Protein AF-A0A3Q0JD99-F1 (afdb_monomer_lite)

Structure (mmCIF, N/CA/C/O backbone):
data_AF-A0A3Q0JD99-F1
#
_entry.id   AF-A0A3Q0JD99-F1
#
loop_
_atom_site.group_PDB
_atom_site.id
_atom_site.type_symbol
_atom_site.label_atom_id
_atom_site.label_alt_id
_atom_site.label_comp_id
_atom_site.label_asym_id
_atom_site.label_entity_id
_atom_site.label_seq_id
_atom_site.pdbx_PDB_ins_code
_atom_site.Cartn_x
_atom_site.Cartn_y
_atom_site.Cartn_z
_atom_site.occupancy
_atom_site.B_iso_or_equiv
_atom_site.auth_seq_id
_atom_site.auth_comp_id
_atom_site.auth_asym_id
_atom_site.auth_atom_id
_atom_site.pdbx_PDB_model_num
ATOM 1 N N . MET A 1 1 ? 25.776 -2.850 -13.691 1.00 76.12 1 MET A N 1
ATOM 2 C CA . MET A 1 1 ? 24.798 -3.656 -12.928 1.00 76.12 1 MET A CA 1
ATOM 3 C C . MET A 1 1 ? 23.814 -4.418 -13.820 1.00 76.12 1 MET A C 1
ATOM 5 O O . MET A 1 1 ? 23.844 -5.642 -13.791 1.00 76.12 1 MET A O 1
ATOM 9 N N . LEU A 1 2 ? 22.998 -3.756 -14.658 1.00 85.31 2 LEU A N 1
ATOM 10 C CA . LEU A 1 2 ? 22.014 -4.441 -15.530 1.00 85.31 2 LEU A CA 1
ATOM 11 C C . LEU A 1 2 ? 22.636 -5.488 -16.477 1.00 85.31 2 LEU A C 1
ATOM 13 O O . LEU A 1 2 ? 22.047 -6.540 -16.716 1.00 85.31 2 LEU A O 1
ATOM 17 N N . SER A 1 3 ? 23.845 -5.222 -16.978 1.00 83.19 3 SER A N 1
ATOM 18 C CA . SER A 1 3 ? 24.614 -6.150 -17.817 1.00 83.19 3 SER A CA 1
ATOM 19 C C . SER A 1 3 ? 25.178 -7.347 -17.046 1.00 83.19 3 SER A C 1
ATOM 21 O O . SER A 1 3 ? 25.220 -8.450 -17.582 1.00 83.19 3 SER A O 1
ATOM 23 N N . GLN A 1 4 ? 25.574 -7.153 -15.784 1.00 90.31 4 GLN A N 1
ATOM 24 C CA . GLN A 1 4 ? 26.143 -8.208 -14.934 1.00 90.31 4 GLN A CA 1
ATOM 25 C C . GLN A 1 4 ? 25.090 -9.258 -14.569 1.00 90.31 4 GLN A C 1
ATOM 27 O O . GLN A 1 4 ? 25.395 -10.443 -14.515 1.00 90.31 4 GLN A O 1
ATOM 32 N N . LEU A 1 5 ? 23.846 -8.816 -14.369 1.00 88.94 5 LEU A N 1
ATOM 33 C CA . LEU A 1 5 ? 22.705 -9.671 -14.044 1.00 88.94 5 LEU A CA 1
ATOM 34 C C . LEU A 1 5 ? 21.966 -10.196 -15.285 1.00 88.94 5 LEU A C 1
ATOM 36 O O . LEU A 1 5 ? 20.996 -10.930 -15.135 1.00 88.94 5 LEU A O 1
ATOM 40 N N . ARG A 1 6 ? 22.406 -9.816 -16.498 1.00 90.56 6 ARG A N 1
ATOM 41 C CA . ARG A 1 6 ? 21.767 -10.172 -17.779 1.00 90.56 6 ARG A CA 1
ATOM 42 C C . ARG A 1 6 ? 20.247 -9.952 -17.758 1.00 90.56 6 ARG A C 1
ATOM 44 O O . ARG A 1 6 ? 19.476 -10.824 -18.131 1.00 90.56 6 ARG A O 1
ATOM 51 N N . VAL A 1 7 ? 19.814 -8.779 -17.294 1.00 89.75 7 VAL A N 1
ATOM 52 C CA . VAL A 1 7 ? 18.383 -8.460 -17.166 1.00 89.75 7 VAL A CA 1
ATOM 53 C C . VAL A 1 7 ? 17.790 -8.124 -18.533 1.00 89.75 7 VAL A C 1
ATOM 55 O O . VAL A 1 7 ? 18.249 -7.187 -19.195 1.00 89.75 7 VAL A O 1
ATOM 58 N N . ASP A 1 8 ? 16.746 -8.843 -18.938 1.00 91.38 8 ASP A N 1
ATOM 59 C CA . ASP A 1 8 ? 16.025 -8.595 -20.193 1.00 91.38 8 ASP A CA 1
ATOM 60 C C . ASP A 1 8 ? 14.916 -7.553 -20.046 1.00 91.38 8 ASP A C 1
ATOM 62 O O . ASP A 1 8 ? 14.708 -6.736 -20.942 1.00 91.38 8 ASP A O 1
ATOM 66 N N . ILE A 1 9 ? 14.242 -7.537 -18.895 1.00 92.56 9 ILE A N 1
ATOM 67 C CA . ILE A 1 9 ? 13.111 -6.652 -18.625 1.00 92.56 9 ILE A CA 1
ATOM 68 C C . ILE A 1 9 ? 13.115 -6.159 -17.178 1.00 92.56 9 ILE A C 1
ATOM 70 O O . ILE A 1 9 ? 13.439 -6.896 -16.249 1.00 92.56 9 ILE A O 1
ATOM 74 N N . VAL A 1 10 ? 12.723 -4.903 -16.991 1.00 93.00 10 VAL A N 1
ATOM 75 C CA . VAL A 1 10 ? 12.502 -4.277 -15.687 1.00 93.00 10 VAL A CA 1
ATOM 76 C C . VAL A 1 10 ? 11.048 -3.840 -15.620 1.00 93.00 10 VAL A C 1
ATOM 78 O O . VAL A 1 10 ? 10.622 -2.984 -16.393 1.00 93.00 10 VAL A O 1
ATOM 81 N N . CYS A 1 11 ? 10.291 -4.423 -14.694 1.00 93.00 11 CYS A N 1
ATOM 82 C CA . CYS A 1 11 ? 8.873 -4.136 -14.514 1.00 93.00 11 CYS A CA 1
ATOM 83 C C . CYS A 1 11 ? 8.628 -3.356 -13.226 1.00 93.00 11 CYS A C 1
ATOM 85 O O . CYS A 1 11 ? 9.268 -3.614 -12.205 1.00 93.00 11 CYS A O 1
ATOM 87 N N . ARG A 1 12 ? 7.660 -2.439 -13.256 1.00 91.56 12 ARG A N 1
ATOM 88 C CA . ARG A 1 12 ? 7.234 -1.697 -12.068 1.00 91.56 12 ARG A CA 1
ATOM 89 C C . ARG A 1 12 ? 5.732 -1.430 -12.059 1.00 91.56 12 ARG A C 1
ATOM 91 O O . ARG A 1 12 ? 5.141 -1.231 -13.114 1.00 91.56 12 ARG A O 1
ATOM 98 N N . GLY A 1 13 ? 5.158 -1.374 -10.856 1.00 90.94 13 GLY A N 1
ATOM 99 C CA . GLY A 1 13 ? 3.798 -0.896 -10.602 1.00 90.94 13 GLY A CA 1
ATOM 100 C C . GLY A 1 13 ? 3.583 0.600 -10.886 1.00 90.94 13 GLY A C 1
ATOM 101 O O . GLY A 1 13 ? 4.537 1.368 -11.031 1.00 90.94 13 GLY A O 1
ATOM 102 N N . LEU A 1 14 ? 2.318 1.030 -10.875 1.00 87.75 14 LEU A N 1
ATOM 103 C CA . LEU A 1 14 ? 1.893 2.429 -11.068 1.00 87.75 14 LEU A CA 1
ATOM 104 C C . LEU A 1 14 ? 2.175 3.371 -9.882 1.00 87.75 14 LEU A C 1
ATOM 106 O O . LEU A 1 14 ? 1.947 4.572 -9.991 1.00 87.75 14 LEU A O 1
ATOM 110 N N . ALA A 1 15 ? 2.661 2.854 -8.750 1.00 84.19 15 ALA A N 1
ATOM 111 C CA . ALA A 1 15 ? 2.921 3.657 -7.553 1.00 84.19 15 ALA A CA 1
ATOM 112 C C . ALA A 1 15 ? 3.902 4.818 -7.825 1.00 84.19 15 ALA A C 1
ATOM 114 O O . ALA A 1 15 ? 4.771 4.709 -8.690 1.00 84.19 15 ALA A O 1
ATOM 115 N N . ALA A 1 16 ? 3.829 5.919 -7.074 1.00 83.06 16 ALA A N 1
ATOM 116 C CA . ALA A 1 16 ? 4.744 7.054 -7.248 1.00 83.06 16 ALA A CA 1
ATOM 117 C C . ALA A 1 16 ? 6.219 6.632 -7.072 1.00 83.06 16 ALA A C 1
ATOM 119 O O . ALA A 1 16 ? 6.534 5.809 -6.211 1.00 83.06 16 ALA A O 1
ATOM 120 N N . VAL A 1 17 ? 7.120 7.121 -7.936 1.00 85.88 17 VAL A N 1
ATOM 121 C CA . VAL A 1 17 ? 8.578 6.926 -7.792 1.00 85.88 17 VAL A CA 1
ATOM 122 C C . VAL A 1 17 ? 9.115 8.103 -6.998 1.00 85.88 17 VAL A C 1
ATOM 124 O O . VAL A 1 17 ? 8.925 9.244 -7.416 1.00 85.88 17 VAL A O 1
ATOM 127 N N . LEU A 1 18 ? 9.805 7.833 -5.894 1.00 86.06 18 LEU A N 1
ATOM 128 C CA . LEU A 1 18 ? 10.619 8.858 -5.257 1.00 86.06 18 LEU A CA 1
ATOM 129 C C . LEU A 1 18 ? 11.940 8.985 -6.024 1.00 86.06 18 LEU A C 1
ATOM 131 O O . LEU A 1 18 ? 12.521 7.956 -6.389 1.00 86.06 18 LEU A O 1
ATOM 135 N N . PRO A 1 19 ? 12.393 10.214 -6.313 1.00 87.62 19 PRO A N 1
ATOM 136 C CA . PRO A 1 19 ? 13.692 10.414 -6.927 1.00 87.62 19 PRO A CA 1
ATOM 137 C C . PRO A 1 19 ? 14.798 9.920 -5.990 1.00 87.62 19 PRO A C 1
ATOM 139 O O . PRO A 1 19 ? 14.627 9.867 -4.773 1.00 87.62 19 PRO A O 1
ATOM 142 N N . ASP A 1 20 ? 15.930 9.564 -6.584 1.00 86.62 20 ASP A N 1
ATOM 143 C CA . ASP A 1 20 ? 17.140 9.203 -5.851 1.00 86.62 20 ASP A CA 1
ATOM 144 C C . ASP A 1 20 ? 17.688 10.398 -5.044 1.00 86.62 20 ASP A C 1
ATOM 146 O O . ASP A 1 20 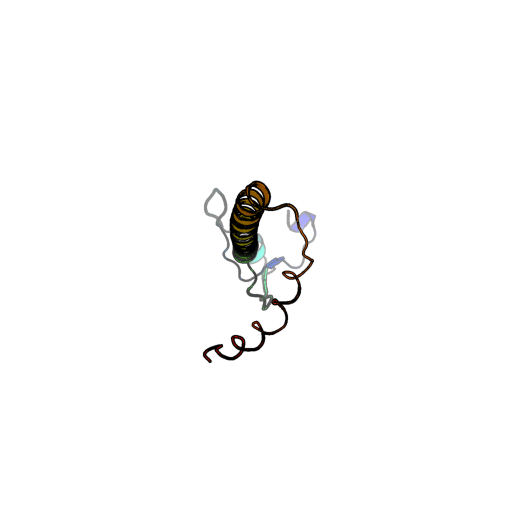? 17.272 11.540 -5.251 1.00 86.62 20 ASP A O 1
ATOM 150 N N . GLU A 1 21 ? 18.678 10.173 -4.180 1.00 86.38 21 GLU A N 1
ATOM 151 C CA . GLU A 1 21 ? 19.320 11.213 -3.356 1.00 86.38 21 GLU A CA 1
ATOM 152 C C . GLU A 1 21 ? 19.896 12.368 -4.200 1.00 86.38 21 GLU A C 1
ATOM 154 O O . GLU A 1 21 ? 19.958 13.513 -3.761 1.00 86.38 21 GLU A O 1
ATOM 159 N N . THR A 1 22 ? 20.273 12.090 -5.455 1.00 86.44 22 THR A N 1
ATOM 160 C CA . THR A 1 22 ? 20.744 13.092 -6.435 1.00 86.44 22 THR A CA 1
ATOM 161 C C . THR A 1 22 ? 19.607 13.684 -7.294 1.00 86.44 22 THR A C 1
ATOM 163 O O . THR A 1 22 ? 19.861 14.345 -8.299 1.00 86.44 22 THR A O 1
ATOM 166 N N . GLY A 1 23 ? 18.340 13.400 -6.990 1.00 86.00 23 GLY A N 1
ATOM 167 C CA . GLY A 1 23 ? 17.183 13.863 -7.767 1.00 86.00 23 GLY A CA 1
ATOM 168 C C . GLY A 1 23 ? 16.962 13.129 -9.097 1.00 86.00 23 GLY A C 1
ATOM 169 O O . GLY A 1 23 ? 16.100 13.514 -9.885 1.00 86.00 23 GLY A O 1
ATOM 170 N N . ARG A 1 24 ? 17.749 12.086 -9.387 1.00 86.81 24 ARG A N 1
ATOM 171 C CA . ARG A 1 24 ? 17.662 11.328 -10.644 1.00 86.81 24 ARG A CA 1
ATOM 172 C C . ARG A 1 24 ? 16.615 10.227 -10.550 1.00 86.81 24 ARG A C 1
ATOM 174 O O . ARG A 1 24 ? 16.366 9.674 -9.486 1.00 86.81 24 ARG A O 1
ATOM 181 N N . ASP A 1 25 ? 16.030 9.883 -11.694 1.00 89.00 25 ASP A N 1
ATOM 182 C CA . ASP A 1 25 ? 15.142 8.727 -11.797 1.00 89.00 25 ASP A CA 1
ATOM 183 C C . ASP A 1 25 ? 15.949 7.418 -11.645 1.00 89.00 25 ASP A C 1
ATOM 185 O O . ASP A 1 25 ? 16.830 7.158 -12.484 1.00 89.00 25 ASP A O 1
ATOM 189 N N . PRO A 1 26 ? 15.631 6.569 -10.646 1.00 90.12 26 PRO A N 1
ATOM 190 C CA . PRO A 1 26 ? 16.299 5.284 -10.431 1.00 90.12 26 PRO A CA 1
ATOM 191 C C . PRO A 1 26 ? 16.233 4.342 -11.644 1.00 90.12 26 PRO A C 1
ATOM 193 O O . PRO A 1 26 ? 17.100 3.490 -11.819 1.00 90.12 26 PRO A O 1
ATOM 196 N N . TYR A 1 27 ? 15.226 4.493 -12.515 1.00 91.06 27 TYR A N 1
ATOM 197 C CA . TYR A 1 27 ? 15.029 3.634 -13.691 1.00 91.06 27 TYR A CA 1
ATOM 198 C C . TYR A 1 27 ? 15.593 4.220 -14.989 1.00 91.06 27 TYR A C 1
ATOM 200 O O . TYR A 1 27 ? 15.372 3.659 -16.066 1.00 91.06 27 TYR A O 1
ATOM 208 N N . SER A 1 28 ? 16.326 5.332 -14.915 1.00 91.00 28 SER A N 1
ATOM 209 C CA . SER A 1 28 ? 16.855 6.029 -16.091 1.00 91.00 28 SER A CA 1
ATOM 210 C C . SER A 1 28 ? 17.718 5.130 -16.988 1.00 91.00 28 SER A C 1
ATOM 212 O O . SER A 1 28 ? 17.570 5.169 -18.209 1.00 91.00 28 SER A O 1
ATOM 214 N N . GLU A 1 29 ? 18.560 4.265 -16.418 1.00 90.56 29 GLU A N 1
ATOM 215 C CA . GLU A 1 29 ? 19.368 3.306 -17.186 1.00 90.56 29 GLU A CA 1
ATOM 216 C C . GLU A 1 29 ? 18.509 2.260 -17.913 1.00 90.56 29 GLU A C 1
ATOM 218 O O . GLU A 1 29 ? 18.714 1.997 -19.098 1.00 90.56 29 GLU A O 1
ATOM 223 N N . ALA A 1 30 ? 17.498 1.702 -17.240 1.00 91.31 30 ALA A N 1
ATOM 224 C CA . ALA A 1 30 ? 16.600 0.705 -17.825 1.00 91.31 30 ALA A CA 1
ATOM 225 C C . ALA A 1 30 ? 15.714 1.299 -18.935 1.00 91.31 30 ALA A C 1
ATOM 227 O O . ALA A 1 30 ? 15.453 0.638 -19.943 1.00 91.31 30 ALA A O 1
ATOM 228 N N . LYS A 1 31 ? 15.289 2.559 -18.771 1.00 91.38 31 LYS A N 1
ATOM 229 C CA . LYS A 1 31 ? 14.538 3.319 -19.779 1.00 91.38 31 LYS A CA 1
ATOM 230 C C . LYS A 1 31 ? 15.388 3.614 -21.013 1.00 91.38 31 LYS A C 1
ATOM 232 O O . LYS A 1 31 ? 14.922 3.377 -22.122 1.00 91.38 31 LYS A O 1
ATOM 237 N N . LYS A 1 32 ? 16.644 4.049 -20.832 1.00 92.25 32 LYS A N 1
ATOM 238 C CA . LYS A 1 32 ? 17.597 4.281 -21.938 1.00 92.25 32 LYS A CA 1
ATOM 239 C C . LYS A 1 32 ? 17.827 3.028 -22.783 1.00 92.25 32 LYS A C 1
ATOM 241 O O . LYS A 1 32 ? 17.995 3.132 -23.990 1.00 92.25 32 LYS A O 1
ATOM 246 N N . LEU A 1 33 ? 17.813 1.854 -22.154 1.00 90.94 33 LEU A N 1
ATOM 247 C CA . LEU A 1 33 ? 17.989 0.565 -22.826 1.00 90.94 33 LEU A CA 1
ATOM 248 C C . LEU A 1 33 ? 16.692 -0.006 -23.429 1.00 90.94 33 LEU A C 1
ATOM 250 O O . LEU A 1 33 ? 16.727 -1.098 -23.987 1.00 90.94 33 LEU A O 1
ATOM 254 N N . GLY A 1 34 ? 15.548 0.676 -23.294 1.00 91.44 34 GLY A N 1
ATOM 255 C CA . GLY A 1 34 ? 14.253 0.188 -23.787 1.00 91.44 34 GLY A CA 1
ATOM 256 C C . GLY A 1 34 ? 13.716 -1.047 -23.050 1.00 91.44 34 GLY A C 1
ATOM 257 O O . GLY A 1 34 ? 12.802 -1.706 -23.535 1.00 91.44 34 GLY A O 1
ATOM 258 N N . LYS A 1 35 ? 14.270 -1.374 -21.875 1.00 92.31 35 LYS A N 1
ATOM 259 C CA . LYS A 1 35 ? 13.932 -2.581 -21.097 1.00 92.31 35 LYS A CA 1
ATOM 260 C C . LYS A 1 35 ? 12.885 -2.337 -20.009 1.00 92.31 35 LYS A C 1
ATOM 262 O O . LYS A 1 35 ? 12.517 -3.263 -19.290 1.00 92.31 35 LYS A O 1
ATOM 267 N N . PHE A 1 36 ? 12.422 -1.100 -19.851 1.00 94.12 36 PHE A N 1
ATOM 268 C CA . PHE A 1 36 ? 11.493 -0.707 -18.795 1.00 94.12 36 PHE A CA 1
ATOM 269 C C . PHE A 1 36 ? 10.029 -0.887 -19.220 1.00 94.12 36 PHE A C 1
ATOM 271 O O . PHE A 1 36 ? 9.619 -0.363 -20.254 1.00 94.12 36 PHE A O 1
ATOM 278 N N . LYS A 1 37 ? 9.226 -1.570 -18.397 1.00 94.00 37 LYS A N 1
ATOM 279 C CA . LYS A 1 37 ? 7.771 -1.690 -18.563 1.00 94.00 37 LYS A CA 1
ATOM 280 C C . LYS A 1 37 ? 7.019 -1.285 -17.299 1.00 94.00 37 LYS A C 1
ATOM 282 O O . LYS A 1 37 ? 7.382 -1.663 -16.185 1.00 94.00 37 LYS A O 1
ATOM 287 N N . LEU A 1 38 ? 5.928 -0.554 -17.499 1.00 92.69 38 LEU A N 1
ATOM 288 C CA . LEU A 1 38 ? 4.984 -0.192 -16.450 1.00 92.69 38 LEU A CA 1
ATOM 289 C C . LEU A 1 38 ? 3.808 -1.176 -16.479 1.00 92.69 38 LEU A C 1
ATOM 291 O O . LEU A 1 38 ? 3.247 -1.425 -17.544 1.00 92.69 38 LEU A O 1
ATOM 295 N N . ILE A 1 39 ? 3.473 -1.757 -15.330 1.00 92.81 39 ILE A N 1
ATOM 296 C CA . ILE A 1 39 ? 2.424 -2.769 -15.180 1.00 92.81 39 ILE A CA 1
ATOM 297 C C . ILE A 1 39 ? 1.424 -2.286 -14.133 1.00 92.81 39 ILE A C 1
ATOM 299 O O . ILE A 1 39 ? 1.814 -1.876 -13.041 1.00 92.81 39 ILE A O 1
ATOM 303 N N . ASP A 1 40 ? 0.137 -2.360 -14.457 1.00 90.75 40 ASP A N 1
ATOM 304 C CA . ASP A 1 40 ? -0.932 -2.168 -13.482 1.00 90.75 40 ASP A CA 1
ATOM 305 C C . ASP A 1 40 ? -1.259 -3.500 -12.796 1.00 90.75 40 ASP A C 1
ATOM 307 O O . ASP A 1 40 ? -1.470 -4.516 -13.459 1.00 90.75 40 ASP A O 1
ATOM 311 N N . SER A 1 41 ? -1.278 -3.504 -11.464 1.00 88.50 41 SER A N 1
ATOM 312 C CA . SER A 1 41 ? -1.673 -4.672 -10.675 1.00 88.50 41 SER A CA 1
ATOM 313 C C . SER A 1 41 ? -3.190 -4.784 -10.507 1.00 88.50 41 SER A C 1
ATOM 315 O O . SER A 1 41 ? -3.661 -5.807 -10.014 1.00 88.50 41 SER A O 1
ATOM 317 N N . GLY A 1 42 ? -3.954 -3.735 -10.845 1.00 90.25 42 GLY A N 1
ATOM 318 C CA . GLY A 1 42 ? -5.399 -3.665 -10.624 1.00 90.25 42 GLY A CA 1
ATOM 319 C C . GLY A 1 42 ? -5.802 -3.637 -9.144 1.00 90.25 42 GLY A C 1
ATOM 320 O O . GLY A 1 42 ? -6.987 -3.715 -8.825 1.00 90.25 42 GLY A O 1
ATOM 321 N N . ASN A 1 43 ? -4.839 -3.539 -8.220 1.00 87.69 43 ASN A N 1
ATOM 322 C CA . ASN A 1 43 ? -5.083 -3.551 -6.782 1.00 87.69 43 ASN A CA 1
ATOM 323 C C . ASN A 1 43 ? -4.847 -2.164 -6.183 1.00 87.69 43 ASN A C 1
ATOM 325 O O . ASN A 1 43 ? -3.763 -1.595 -6.286 1.00 87.69 43 ASN A O 1
ATOM 329 N N . THR A 1 44 ? -5.849 -1.651 -5.474 1.00 88.12 44 THR A N 1
ATOM 330 C CA . THR A 1 44 ? -5.784 -0.353 -4.793 1.00 88.12 44 THR A CA 1
ATOM 331 C C . THR A 1 44 ? -5.204 -0.433 -3.372 1.00 88.12 44 THR A C 1
ATOM 333 O O . THR A 1 44 ? -5.229 0.566 -2.648 1.00 88.12 44 THR A O 1
ATOM 336 N N . THR A 1 45 ? -4.765 -1.609 -2.915 1.00 89.69 45 THR A N 1
ATOM 337 C CA . THR A 1 45 ? -4.220 -1.811 -1.564 1.00 89.69 45 THR A CA 1
ATOM 338 C C . THR A 1 45 ? -2.806 -1.245 -1.468 1.00 89.69 45 THR A C 1
ATOM 340 O O . THR A 1 45 ? -1.863 -1.822 -2.003 1.00 89.69 45 THR A O 1
ATOM 343 N N . THR A 1 46 ? -2.662 -0.142 -0.735 1.00 91.12 46 THR A N 1
ATOM 344 C CA . THR A 1 46 ? -1.372 0.485 -0.404 1.00 91.12 46 THR A CA 1
ATOM 345 C C . THR A 1 46 ? -0.971 0.130 1.028 1.00 91.12 46 THR A C 1
ATOM 347 O O . THR A 1 46 ? -1.834 -0.166 1.858 1.00 91.12 46 THR A O 1
ATOM 350 N N . THR A 1 47 ? 0.322 0.202 1.345 1.00 91.81 47 THR A N 1
ATOM 351 C CA . THR A 1 47 ? 0.844 0.042 2.713 1.00 91.81 47 THR A CA 1
ATOM 352 C C . THR A 1 47 ? 0.120 0.942 3.715 1.00 91.81 47 THR A C 1
ATOM 354 O O . THR A 1 47 ? -0.303 0.461 4.760 1.00 91.81 47 THR A O 1
ATOM 357 N N . GLU A 1 48 ? -0.120 2.206 3.359 1.00 92.31 48 GLU A N 1
ATOM 358 C CA . GLU A 1 48 ? -0.877 3.173 4.171 1.00 92.31 48 GLU A CA 1
ATOM 359 C C . GLU A 1 48 ? -2.263 2.633 4.554 1.00 92.31 48 GLU A C 1
ATOM 361 O O . GLU A 1 48 ? -2.593 2.537 5.730 1.00 92.31 48 GLU A O 1
ATOM 366 N N . LYS A 1 49 ? -3.019 2.107 3.582 1.00 93.56 49 LYS A N 1
ATOM 367 C CA . LYS A 1 49 ? -4.340 1.503 3.832 1.00 93.56 49 LYS A CA 1
ATOM 368 C C . LYS A 1 49 ? -4.284 0.260 4.718 1.00 93.56 49 LYS A C 1
ATOM 370 O O . LYS A 1 49 ? -5.287 -0.124 5.317 1.00 93.56 49 LYS A O 1
ATOM 375 N N . ILE A 1 50 ? -3.164 -0.459 4.746 1.00 95.94 50 ILE A N 1
ATOM 376 C CA . ILE A 1 50 ? -2.983 -1.583 5.674 1.00 95.94 50 ILE A CA 1
ATOM 377 C C . ILE A 1 50 ? -2.779 -1.039 7.088 1.00 95.94 50 ILE A C 1
ATOM 379 O O . ILE A 1 50 ? -3.436 -1.520 8.010 1.00 95.94 50 ILE A O 1
ATOM 383 N N . VAL A 1 51 ? -1.926 -0.025 7.243 1.00 97.69 51 VAL A N 1
ATOM 384 C CA . VAL A 1 51 ? -1.673 0.638 8.529 1.00 97.69 51 VAL A CA 1
ATOM 385 C C . VAL A 1 51 ? -2.967 1.218 9.099 1.00 97.69 51 VAL A C 1
ATOM 387 O O . VAL A 1 51 ? -3.320 0.891 10.231 1.00 97.69 51 VAL A O 1
ATOM 390 N N . ASP A 1 52 ? -3.731 1.962 8.299 1.00 96.62 52 ASP A N 1
ATOM 391 C CA . ASP A 1 52 ? -5.006 2.555 8.719 1.00 96.62 52 ASP A CA 1
ATOM 392 C C . ASP A 1 52 ? -5.983 1.498 9.239 1.00 96.62 52 ASP A C 1
ATOM 394 O O . ASP A 1 52 ? -6.605 1.668 10.288 1.00 96.62 52 ASP A O 1
ATOM 398 N N . ARG A 1 53 ? -6.083 0.357 8.543 1.00 96.94 53 ARG A N 1
ATOM 399 C CA . ARG A 1 53 ? -6.938 -0.762 8.967 1.00 96.94 53 ARG A CA 1
ATOM 400 C C . ARG A 1 53 ? -6.511 -1.343 10.310 1.00 96.94 53 ARG A C 1
ATOM 402 O O . ARG A 1 53 ? -7.371 -1.665 11.128 1.00 96.94 53 ARG A O 1
ATOM 409 N N . ILE A 1 54 ? -5.208 -1.497 10.543 1.00 97.62 54 ILE A N 1
ATOM 410 C CA . ILE A 1 54 ? -4.680 -2.034 11.805 1.00 97.62 54 ILE A CA 1
ATOM 411 C C . ILE A 1 54 ? -5.006 -1.081 12.956 1.00 97.62 54 ILE A C 1
ATOM 413 O O . ILE A 1 54 ? -5.533 -1.517 13.982 1.00 97.62 54 ILE A O 1
ATOM 417 N N . VAL A 1 55 ? -4.739 0.214 12.772 1.00 97.50 55 VAL A N 1
ATOM 418 C CA . VAL A 1 55 ? -5.010 1.242 13.784 1.00 97.50 55 VAL A CA 1
ATOM 419 C C . VAL A 1 55 ? -6.506 1.318 14.080 1.00 97.50 55 VAL A C 1
ATOM 421 O O . VAL A 1 55 ? -6.907 1.280 15.242 1.00 97.50 55 VAL A O 1
ATOM 424 N N . PHE A 1 56 ? -7.345 1.337 13.044 1.00 97.75 56 PHE A N 1
ATOM 425 C CA . PHE A 1 56 ? -8.795 1.378 13.200 1.00 97.75 56 PHE A CA 1
ATOM 426 C C . PHE A 1 56 ? -9.325 0.190 14.014 1.00 97.75 56 PHE A C 1
ATOM 428 O O . PHE A 1 56 ? -10.041 0.383 14.996 1.00 97.75 56 PHE A O 1
ATOM 435 N N . HIS 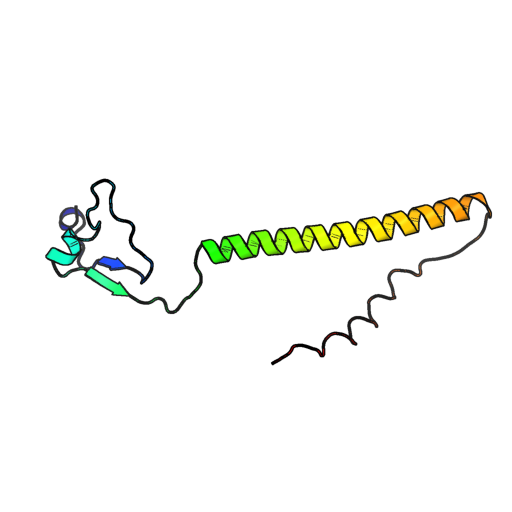A 1 57 ? -8.942 -1.040 13.659 1.00 97.00 57 HIS A N 1
ATOM 436 C CA . HIS A 1 57 ? -9.398 -2.226 14.389 1.00 97.00 57 HIS A CA 1
ATOM 437 C C . HIS A 1 57 ? -8.898 -2.256 15.834 1.00 97.00 57 HIS A C 1
ATOM 439 O O . HIS A 1 57 ? -9.609 -2.739 16.717 1.00 97.00 57 HIS A O 1
ATOM 445 N N . ARG A 1 58 ? -7.695 -1.730 16.095 1.00 97.38 58 ARG A N 1
ATOM 446 C CA . ARG A 1 58 ? -7.169 -1.613 17.455 1.00 97.38 58 ARG A CA 1
ATOM 447 C C . ARG A 1 58 ? -8.039 -0.688 18.303 1.00 97.38 58 ARG A C 1
ATOM 449 O O . ARG A 1 58 ? -8.478 -1.100 19.374 1.00 97.38 58 ARG A O 1
ATOM 456 N N . LEU A 1 59 ? -8.337 0.506 17.797 1.00 97.44 59 LEU A N 1
ATOM 457 C CA . LEU A 1 59 ? -9.192 1.479 18.481 1.00 97.44 59 LEU A CA 1
ATOM 458 C C . LEU A 1 59 ? -10.607 0.936 18.697 1.00 97.44 59 LEU A C 1
ATOM 460 O O . LEU A 1 59 ? -11.199 1.108 19.761 1.00 97.44 59 LEU A O 1
ATOM 464 N N . GLU A 1 60 ? -11.155 0.233 17.706 1.00 97.06 60 GLU A N 1
ATOM 465 C CA . GLU A 1 60 ? -12.472 -0.385 17.829 1.00 97.06 60 GLU A CA 1
ATOM 466 C C . GLU A 1 60 ? -12.494 -1.474 18.913 1.00 97.06 60 GLU A C 1
ATOM 468 O O . GLU A 1 60 ? -13.452 -1.573 19.682 1.00 97.06 60 GLU A O 1
ATOM 473 N N . PHE A 1 61 ? -11.440 -2.288 18.996 1.00 96.50 61 PHE A N 1
ATOM 474 C CA . PHE A 1 61 ? -11.295 -3.305 20.033 1.00 96.50 61 PHE A CA 1
ATOM 475 C C . PHE A 1 61 ? -11.191 -2.686 21.430 1.00 96.50 61 PHE A C 1
ATOM 477 O O . PHE A 1 61 ? -11.915 -3.105 22.333 1.00 96.50 61 PHE A O 1
ATOM 484 N N . GLU A 1 62 ? -10.353 -1.663 21.595 1.00 95.62 62 GLU A N 1
ATOM 485 C CA . GLU A 1 62 ? -10.193 -0.950 22.866 1.00 95.62 62 GLU A CA 1
ATOM 486 C C . GLU A 1 62 ? -11.505 -0.307 23.316 1.00 95.62 62 GLU A C 1
ATOM 488 O O . GLU A 1 62 ? -11.929 -0.511 24.452 1.00 95.62 62 GLU A O 1
ATOM 493 N N . ARG A 1 63 ? -12.219 0.363 22.404 1.00 96.12 63 ARG A N 1
ATOM 494 C CA . ARG A 1 63 ? -13.544 0.929 22.682 1.00 96.12 63 ARG A CA 1
ATOM 495 C C . ARG A 1 63 ? -14.527 -0.136 23.166 1.00 96.12 63 ARG A C 1
ATOM 497 O O . ARG A 1 63 ? -15.215 0.067 24.164 1.00 96.12 63 ARG A O 1
ATOM 504 N N . ARG A 1 64 ? -14.597 -1.284 22.481 1.00 94.31 64 ARG A N 1
ATOM 505 C CA . ARG A 1 64 ? -15.512 -2.374 22.861 1.00 94.31 64 ARG A CA 1
ATOM 506 C C . ARG A 1 64 ? -15.177 -2.966 24.228 1.00 94.31 64 ARG A C 1
ATOM 508 O O . ARG A 1 64 ? -16.102 -3.307 24.965 1.00 94.31 64 ARG A O 1
ATOM 515 N N . ASN A 1 65 ? -13.896 -3.089 24.566 1.00 94.50 65 ASN A N 1
ATOM 516 C CA . ASN A 1 65 ? -13.481 -3.585 25.877 1.00 94.50 65 ASN A CA 1
ATOM 517 C C . ASN A 1 65 ? -13.782 -2.574 26.976 1.00 94.50 65 ASN A C 1
ATOM 519 O O . ASN A 1 65 ? -14.413 -2.943 27.957 1.00 94.50 65 ASN A O 1
ATOM 523 N N . PHE A 1 66 ? -13.463 -1.299 26.761 1.00 94.06 66 PHE A N 1
ATOM 524 C CA . PHE A 1 66 ? -13.774 -0.231 27.706 1.00 94.06 66 PHE A CA 1
ATOM 525 C C . PHE A 1 66 ? -15.278 -0.151 28.011 1.00 94.06 66 PHE A C 1
ATOM 527 O O . PHE A 1 66 ? -15.702 -0.071 29.164 1.00 94.06 66 PHE A O 1
ATOM 534 N N . GLU A 1 67 ? -16.125 -0.243 26.980 1.00 93.31 67 GLU A N 1
ATOM 535 C CA . GLU A 1 67 ? -17.578 -0.291 27.162 1.00 93.31 67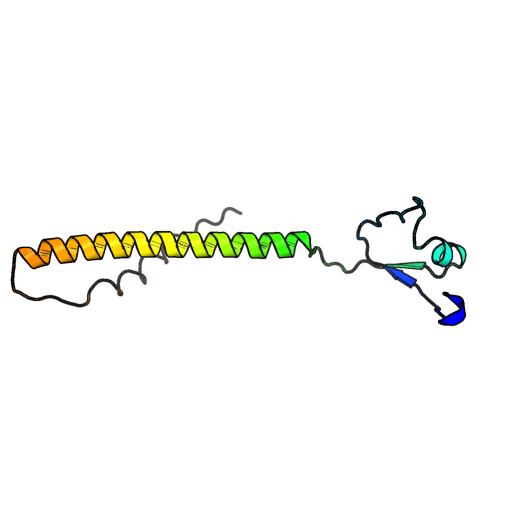 GLU A CA 1
ATOM 536 C C . GLU A 1 67 ? -18.042 -1.539 27.928 1.00 93.31 67 GLU A C 1
ATOM 538 O O . GLU A 1 67 ? -19.053 -1.483 28.631 1.00 93.31 67 GLU A O 1
ATOM 543 N N . LYS A 1 68 ? -17.355 -2.675 27.769 1.00 90.38 68 LYS A N 1
ATOM 544 C CA . LYS A 1 68 ? -17.669 -3.920 28.474 1.00 90.38 68 LYS A CA 1
ATOM 545 C C . LYS A 1 68 ? -17.251 -3.835 29.944 1.00 90.38 68 LYS A C 1
ATOM 547 O O . LYS A 1 68 ? -18.080 -4.109 30.806 1.00 90.38 68 LYS A O 1
ATOM 552 N N . GLU A 1 69 ? -16.035 -3.378 30.220 1.00 92.25 69 GLU A N 1
ATOM 553 C CA . GLU A 1 69 ? -15.483 -3.211 31.569 1.00 92.25 69 GLU A CA 1
ATOM 554 C C . GLU A 1 69 ? -16.314 -2.230 32.402 1.00 92.25 69 GLU A C 1
ATOM 556 O O . GLU A 1 69 ? -16.710 -2.554 33.518 1.00 92.25 69 GLU A O 1
ATOM 561 N N . ASN A 1 70 ? -16.704 -1.083 31.837 1.00 90.88 70 ASN A N 1
ATOM 562 C CA . ASN A 1 70 ? -17.560 -0.118 32.538 1.00 90.88 70 ASN A CA 1
ATOM 563 C C . ASN A 1 70 ? -18.941 -0.683 32.893 1.00 90.88 70 ASN A C 1
ATOM 565 O O . ASN A 1 70 ? -19.515 -0.335 33.925 1.00 90.88 70 ASN A O 1
ATOM 569 N N . LYS A 1 71 ? -19.512 -1.528 32.027 1.00 86.88 71 LYS A N 1
ATOM 570 C CA . LYS A 1 71 ? -20.800 -2.183 32.299 1.00 86.88 71 LYS A CA 1
ATOM 571 C C . LYS A 1 71 ? -20.655 -3.239 33.391 1.00 86.88 71 LYS A C 1
ATOM 573 O O . LYS A 1 71 ? -21.529 -3.339 34.246 1.00 86.88 71 LYS A O 1
ATOM 578 N N . GLU A 1 72 ? -19.567 -4.002 33.366 1.00 89.56 72 GLU A N 1
ATOM 579 C CA . GLU A 1 72 ? -19.275 -5.030 34.368 1.00 89.56 72 GLU A CA 1
ATOM 580 C C . GLU A 1 72 ? -18.976 -4.408 35.738 1.00 89.56 72 GLU A C 1
ATOM 582 O O . GLU A 1 72 ? -19.531 -4.866 36.731 1.00 89.56 72 GLU A O 1
ATOM 587 N N . MET A 1 73 ? -18.226 -3.305 35.796 1.00 86.81 73 MET A N 1
ATOM 588 C CA . MET A 1 73 ? -17.931 -2.578 37.037 1.00 86.81 73 MET A CA 1
ATOM 589 C C . MET A 1 73 ? -19.199 -2.049 37.720 1.00 86.81 73 MET A C 1
ATOM 591 O O . MET A 1 73 ? -19.409 -2.307 38.902 1.00 86.81 73 MET A O 1
ATOM 595 N N . LYS A 1 74 ? -20.092 -1.389 36.969 1.00 90.00 74 LYS A N 1
ATOM 596 C CA . LYS A 1 74 ? -21.382 -0.907 37.503 1.00 90.00 74 LYS A CA 1
ATOM 597 C C . LYS A 1 74 ? -22.256 -2.044 38.026 1.00 90.00 74 LYS A C 1
ATOM 599 O O . LYS A 1 74 ? -22.969 -1.885 39.012 1.00 90.00 74 LYS A O 1
ATOM 604 N N . LEU A 1 75 ? -22.226 -3.192 37.347 1.00 86.88 75 LEU A N 1
ATOM 605 C CA . LEU A 1 75 ? -22.964 -4.370 37.783 1.00 86.88 75 LEU A CA 1
ATOM 606 C C . LEU A 1 75 ? -22.377 -4.943 39.079 1.00 86.88 75 LEU A C 1
ATOM 608 O O . LEU A 1 75 ? -23.137 -5.308 39.969 1.00 86.88 75 LEU A O 1
ATOM 612 N N . ILE A 1 76 ? -21.048 -5.006 39.194 1.00 87.94 76 ILE A N 1
ATOM 613 C CA . ILE A 1 76 ? -20.357 -5.471 40.403 1.00 87.94 76 ILE A CA 1
ATOM 614 C C . ILE A 1 76 ? -20.691 -4.564 41.590 1.00 87.94 76 ILE A C 1
ATOM 616 O O . ILE A 1 76 ? -21.107 -5.078 42.622 1.00 87.94 76 ILE A O 1
ATOM 620 N N . GLU A 1 77 ? -20.618 -3.244 41.426 1.00 89.06 77 GLU A N 1
ATOM 621 C CA . GLU A 1 77 ? -20.961 -2.267 42.470 1.00 89.06 77 GLU A CA 1
ATOM 622 C C . GLU A 1 77 ? -22.417 -2.416 42.953 1.00 89.06 77 GLU A C 1
ATOM 624 O O . GLU A 1 77 ? -22.697 -2.435 44.156 1.00 89.06 77 GLU A O 1
ATOM 629 N N . LEU A 1 78 ? -23.364 -2.593 42.025 1.00 85.25 78 LEU A N 1
ATOM 630 C CA . LEU A 1 78 ? -24.767 -2.845 42.365 1.00 85.25 78 LEU A CA 1
ATOM 631 C C . LEU A 1 78 ? -24.937 -4.168 43.131 1.00 85.25 78 LEU A C 1
ATOM 633 O O . LEU A 1 78 ? -25.700 -4.257 44.092 1.00 85.25 78 LEU A O 1
ATOM 637 N N . ILE A 1 79 ? -24.204 -5.207 42.727 1.00 85.88 79 ILE A N 1
ATOM 638 C CA . ILE A 1 79 ? -24.216 -6.499 43.413 1.00 85.88 79 ILE A CA 1
ATOM 639 C C . ILE A 1 79 ? -23.614 -6.361 44.818 1.00 85.88 79 ILE A C 1
ATOM 641 O O . ILE A 1 79 ? -24.181 -6.892 45.768 1.00 85.88 79 ILE A O 1
ATOM 645 N N . GLU A 1 80 ? -22.501 -5.652 44.984 1.00 84.69 80 GLU A N 1
ATOM 646 C CA . GLU A 1 80 ? -21.839 -5.445 46.278 1.00 84.69 80 GLU A CA 1
ATOM 647 C C . GLU A 1 80 ? -22.706 -4.645 47.253 1.00 84.69 80 GLU A C 1
ATOM 649 O O . GLU A 1 80 ? -22.871 -5.057 48.402 1.00 84.69 80 GLU A O 1
ATOM 654 N N . SER A 1 81 ? -23.341 -3.572 46.779 1.00 77.94 81 SER A N 1
ATOM 655 C CA . SER A 1 81 ? -24.287 -2.777 47.574 1.00 77.94 81 SER A CA 1
ATOM 656 C C . SER A 1 81 ? -25.577 -3.535 47.920 1.00 77.94 81 SER A C 1
ATOM 658 O O . SER A 1 81 ? -26.152 -3.305 48.979 1.00 77.94 81 SER A O 1
ATOM 660 N N . SER A 1 82 ? -26.019 -4.485 47.086 1.00 69.12 82 SER A N 1
ATOM 661 C CA . SER A 1 82 ? -27.152 -5.368 47.419 1.00 69.12 82 SER A CA 1
ATOM 662 C C . SER A 1 82 ? -26.788 -6.499 48.399 1.00 69.12 82 SER A C 1
ATOM 664 O O . SER A 1 82 ? -27.627 -6.928 49.193 1.00 69.12 82 SER A O 1
ATOM 666 N N . LYS A 1 83 ? -25.526 -6.956 48.404 1.00 63.00 83 LYS A N 1
ATOM 667 C CA . LYS A 1 83 ? -25.018 -8.010 49.303 1.00 63.00 83 LYS A CA 1
ATOM 668 C C . LYS A 1 83 ? -24.890 -7.557 50.755 1.00 63.00 83 LYS A C 1
ATOM 670 O O . LYS A 1 83 ? -25.008 -8.389 51.650 1.00 63.00 83 LYS A O 1
ATOM 675 N N . THR A 1 84 ? -24.667 -6.267 51.007 1.00 57.72 84 THR A N 1
ATOM 676 C CA . THR A 1 84 ? -24.587 -5.718 52.371 1.00 57.72 84 THR A CA 1
ATOM 677 C C . THR A 1 84 ? -25.956 -5.583 53.054 1.00 57.72 84 THR A C 1
ATOM 679 O O . THR A 1 84 ? -25.995 -5.309 54.251 1.00 57.72 84 THR A O 1
ATOM 682 N N . GLY A 1 85 ? -27.069 -5.832 52.341 1.00 51.09 85 GLY A N 1
ATOM 683 C CA . GLY A 1 85 ? -28.436 -5.700 52.864 1.00 51.09 85 GLY A CA 1
ATOM 684 C C . GLY A 1 85 ? -29.261 -6.986 53.023 1.00 51.09 85 GLY A C 1
ATOM 685 O O . GLY A 1 85 ? -30.238 -6.961 53.766 1.00 51.09 85 GLY A O 1
ATOM 686 N N . ALA A 1 86 ? -28.926 -8.108 52.375 1.00 44.91 86 ALA A N 1
ATOM 687 C CA . ALA A 1 86 ? -29.727 -9.331 52.510 1.00 44.91 86 ALA A CA 1
ATOM 688 C C . ALA A 1 86 ? -28.963 -10.611 52.141 1.00 44.91 86 ALA A C 1
ATOM 690 O O . ALA A 1 86 ? -28.467 -10.789 51.030 1.00 44.91 86 ALA A O 1
ATOM 691 N N . THR A 1 87 ? -28.944 -11.559 53.075 1.00 45.75 87 THR A N 1
ATOM 692 C CA . THR A 1 87 ? -28.664 -12.971 52.811 1.00 45.75 87 THR A CA 1
ATOM 693 C C . THR A 1 87 ? -29.846 -13.562 52.026 1.00 45.75 87 THR A C 1
ATOM 695 O O . THR A 1 87 ? -30.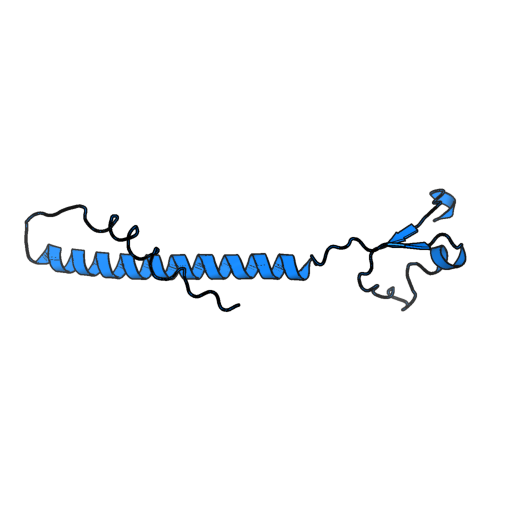910 -13.757 52.604 1.00 45.75 87 THR A O 1
ATOM 698 N N . GLY A 1 88 ? -29.694 -13.851 50.725 1.00 43.62 88 GLY A N 1
ATOM 699 C CA . GLY A 1 88 ? -30.696 -14.639 49.985 1.00 43.62 88 GLY A CA 1
ATOM 700 C C . GLY A 1 88 ? -30.727 -14.480 48.459 1.00 43.62 88 GLY A C 1
ATOM 701 O O . GLY A 1 88 ? -31.202 -13.476 47.956 1.00 43.62 88 GLY A O 1
ATOM 702 N N . MET A 1 89 ? -30.279 -15.536 47.766 1.00 45.22 89 MET A N 1
ATOM 703 C CA . MET A 1 89 ? -30.728 -16.077 46.463 1.00 45.22 89 MET A CA 1
ATOM 704 C C . MET A 1 89 ? -30.989 -15.146 45.257 1.00 45.22 89 MET A C 1
ATOM 706 O O . MET A 1 89 ? -31.933 -14.375 45.266 1.00 45.22 89 MET A O 1
ATOM 710 N N . VAL A 1 90 ? -30.233 -15.408 44.174 1.00 43.12 90 VAL A N 1
ATOM 711 C CA . VAL A 1 90 ? -30.549 -15.533 42.718 1.00 43.12 90 VAL A CA 1
ATOM 712 C C . VAL A 1 90 ? -29.398 -14.907 41.912 1.00 43.12 90 VAL A C 1
ATOM 714 O O . VAL A 1 90 ? -28.945 -13.817 42.215 1.00 43.12 90 VAL A O 1
ATOM 717 N N . GLY A 1 91 ? -28.771 -15.524 40.916 1.00 39.09 91 GLY A N 1
ATOM 718 C CA . GLY A 1 91 ? -29.251 -16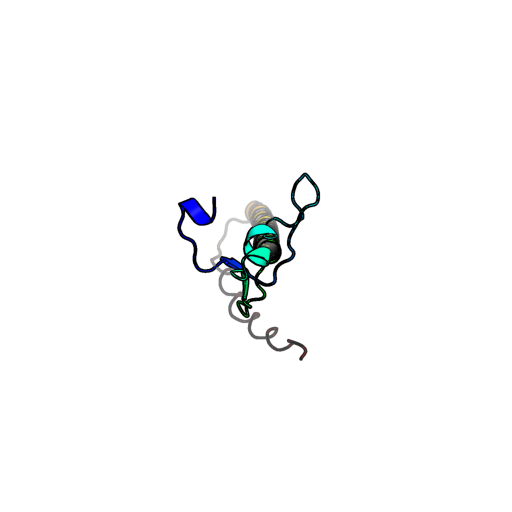.471 39.920 1.00 39.09 91 GLY A CA 1
ATOM 719 C C . GLY A 1 91 ? -28.776 -15.950 38.556 1.00 39.09 91 GLY A C 1
ATOM 720 O O . GLY A 1 91 ? -28.875 -14.763 38.262 1.00 39.09 91 GLY A O 1
ATOM 721 N N . ALA A 1 92 ? -28.192 -16.821 37.744 1.00 42.09 92 ALA A N 1
ATOM 722 C CA . ALA A 1 92 ? -27.596 -16.531 36.445 1.00 42.09 92 ALA A CA 1
ATOM 723 C C . ALA A 1 92 ? -28.583 -15.938 35.408 1.00 42.09 92 ALA A C 1
ATOM 725 O O . ALA A 1 92 ? -29.223 -16.690 34.68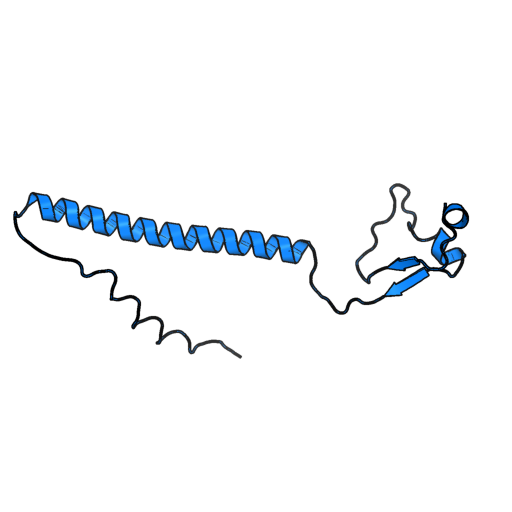0 1.00 42.09 92 ALA A O 1
ATOM 726 N N . THR A 1 93 ? -28.685 -14.606 35.275 1.00 46.53 93 THR A N 1
ATOM 727 C CA . THR A 1 93 ? -29.635 -13.988 34.316 1.00 46.53 93 THR A CA 1
ATOM 728 C C . THR A 1 93 ? -29.136 -12.754 33.535 1.00 46.53 93 THR A C 1
ATOM 730 O O . THR A 1 93 ? -29.929 -11.886 33.179 1.00 46.53 93 THR A O 1
ATOM 733 N N . THR A 1 94 ? -27.851 -12.641 33.176 1.00 48.75 94 THR A N 1
ATOM 734 C CA . THR A 1 94 ? -27.413 -11.515 32.304 1.00 48.75 94 THR A CA 1
ATOM 735 C C . THR A 1 94 ? -26.651 -11.894 31.032 1.00 48.75 94 THR A C 1
ATOM 737 O O . THR A 1 94 ? -26.383 -11.022 30.207 1.00 48.75 94 THR A O 1
ATOM 740 N N . TYR A 1 95 ? -26.394 -13.182 30.769 1.00 44.66 95 TYR A N 1
ATOM 741 C CA . TYR A 1 95 ? -25.792 -13.616 29.495 1.00 44.66 95 TYR A CA 1
ATOM 742 C C . TYR A 1 95 ? -26.818 -13.820 28.353 1.00 44.66 95 TYR A C 1
ATOM 744 O O . TYR A 1 95 ? -26.445 -13.800 27.182 1.00 44.66 95 TYR A O 1
ATOM 752 N N . ALA A 1 96 ? -28.118 -13.945 28.657 1.00 44.56 96 ALA A N 1
ATOM 753 C CA . ALA A 1 96 ? -29.144 -14.313 27.670 1.00 44.56 96 ALA A CA 1
ATOM 754 C C . ALA A 1 96 ? -29.732 -13.141 26.846 1.00 44.56 96 ALA A C 1
ATOM 756 O O . ALA A 1 96 ? -30.234 -13.359 25.745 1.00 44.56 96 ALA A O 1
ATOM 757 N N . THR A 1 97 ? -29.627 -11.884 27.289 1.00 47.56 97 THR A N 1
ATOM 758 C CA . THR A 1 97 ? -30.301 -10.747 26.614 1.00 47.56 97 THR A CA 1
ATOM 759 C C . THR A 1 97 ? -29.566 -10.228 25.364 1.00 47.56 97 THR A C 1
ATOM 761 O O . THR A 1 97 ? -29.996 -9.264 24.736 1.00 47.56 97 THR A O 1
ATOM 764 N N . ARG A 1 98 ? -28.452 -10.848 24.940 1.00 44.06 98 ARG A N 1
ATOM 765 C CA . ARG A 1 98 ? -27.726 -10.417 23.725 1.00 44.06 98 ARG A CA 1
ATOM 766 C C . ARG A 1 98 ? -28.286 -10.961 22.410 1.00 44.06 98 ARG A C 1
ATOM 768 O O . ARG A 1 98 ? -27.966 -10.385 21.373 1.00 44.06 98 ARG A O 1
ATOM 775 N N . HIS A 1 99 ? -29.110 -12.010 22.412 1.00 42.56 99 HIS A N 1
ATOM 776 C CA . HIS A 1 99 ? -29.528 -12.647 21.154 1.00 42.56 99 HIS A CA 1
ATOM 777 C C . HIS A 1 99 ? -30.804 -12.061 20.510 1.00 42.56 99 HIS A C 1
ATOM 779 O O . HIS A 1 99 ? -31.164 -12.476 19.413 1.00 42.56 99 HIS A O 1
ATOM 785 N N . THR A 1 100 ? -31.476 -11.070 21.113 1.00 48.69 100 THR A N 1
ATOM 786 C CA . THR A 1 100 ? -32.751 -10.545 20.566 1.00 48.69 100 THR A CA 1
ATOM 787 C C . THR A 1 100 ? -32.738 -9.078 20.135 1.00 48.69 100 THR A C 1
ATOM 789 O O . THR A 1 100 ? -33.643 -8.667 19.420 1.00 48.69 100 THR A O 1
ATOM 792 N N . LEU A 1 101 ? -31.709 -8.288 20.467 1.00 46.00 101 LEU A N 1
ATOM 793 C CA . LEU A 1 101 ? -31.672 -6.854 20.109 1.00 46.00 101 LEU A CA 1
ATOM 794 C C . LEU A 1 101 ? -30.712 -6.505 18.967 1.00 46.00 101 LEU A C 1
ATOM 796 O O . LEU A 1 101 ? -30.773 -5.406 18.421 1.00 46.00 101 LEU A O 1
ATOM 800 N N . LYS A 1 102 ? -29.851 -7.441 18.551 1.00 47.44 102 LYS A N 1
ATOM 801 C CA . LYS A 1 102 ? -28.999 -7.241 17.371 1.00 47.44 102 LYS A CA 1
ATOM 802 C C . LYS A 1 102 ? -29.745 -7.479 16.053 1.00 47.44 102 LYS A C 1
ATOM 804 O O . LYS A 1 102 ? -29.218 -7.110 15.019 1.00 47.44 102 LYS A O 1
ATOM 809 N N . ALA A 1 103 ? -30.949 -8.055 16.079 1.00 42.41 103 ALA A N 1
ATOM 810 C CA . ALA A 1 103 ? -31.751 -8.295 14.876 1.00 42.41 103 ALA A CA 1
ATOM 811 C C . ALA A 1 103 ? -32.465 -7.032 14.358 1.00 42.41 103 ALA A C 1
ATOM 813 O O . ALA A 1 103 ? -32.782 -6.956 13.176 1.00 42.41 103 ALA A O 1
ATOM 814 N N . THR A 1 104 ? -32.685 -6.019 15.202 1.00 47.31 104 THR A N 1
ATOM 815 C CA . THR A 1 104 ? -33.540 -4.875 14.840 1.00 47.31 104 THR A CA 1
ATOM 816 C C . THR A 1 104 ? -32.781 -3.687 14.244 1.00 47.31 104 THR A C 1
ATOM 818 O O . THR A 1 104 ? -33.402 -2.839 13.615 1.00 47.31 104 THR A O 1
ATOM 821 N N . ASN A 1 105 ? -31.450 -3.615 14.383 1.00 49.50 105 ASN A N 1
ATOM 822 C CA . ASN A 1 105 ? -30.659 -2.461 13.919 1.00 49.50 105 ASN A CA 1
ATOM 823 C C . ASN A 1 105 ? -29.758 -2.758 12.699 1.00 49.50 105 ASN A C 1
ATOM 825 O O . ASN A 1 105 ? -28.863 -1.988 12.370 1.00 49.50 105 ASN A O 1
ATOM 829 N N . CYS A 1 106 ? -29.973 -3.888 12.019 1.00 44.28 106 CYS A N 1
ATOM 830 C CA . CYS A 1 106 ? -29.207 -4.272 10.825 1.00 44.28 106 CYS A CA 1
ATOM 831 C C . CYS A 1 106 ? -29.745 -3.668 9.515 1.00 44.28 106 CYS A C 1
ATOM 833 O O . CYS A 1 106 ? -29.101 -3.826 8.482 1.00 44.28 106 CYS A O 1
ATOM 835 N N . ASN A 1 107 ? -30.903 -2.996 9.534 1.00 51.09 107 ASN A N 1
ATOM 836 C CA . ASN A 1 107 ? -31.633 -2.597 8.320 1.00 51.09 107 ASN A CA 1
ATOM 837 C C . ASN A 1 107 ? -31.460 -1.127 7.901 1.00 51.09 107 ASN A C 1
ATOM 839 O O . ASN A 1 107 ? -32.237 -0.629 7.095 1.00 51.09 107 ASN A O 1
ATOM 843 N N . LEU A 1 108 ? -30.440 -0.424 8.393 1.00 49.06 108 LEU A N 1
ATOM 844 C CA . LEU A 1 108 ? -30.120 0.935 7.940 1.00 49.06 108 LEU A CA 1
ATOM 845 C C . LEU A 1 108 ? -28.658 1.008 7.486 1.00 49.06 108 LEU A C 1
ATOM 847 O O . LEU A 1 108 ? -27.816 1.642 8.115 1.00 49.06 108 LEU A O 1
ATOM 851 N N . ARG A 1 109 ? -28.352 0.337 6.370 1.00 43.31 109 ARG A N 1
ATOM 852 C CA . ARG A 1 109 ? -27.254 0.765 5.493 1.00 43.31 109 ARG A CA 1
ATOM 853 C C . ARG A 1 109 ? -27.859 1.699 4.443 1.00 43.31 109 ARG A C 1
ATOM 855 O O . ARG A 1 109 ? -28.654 1.207 3.646 1.00 43.31 109 ARG A O 1
ATOM 862 N N . PRO A 1 110 ? -27.548 3.005 4.440 1.00 46.53 110 PRO A N 1
ATOM 863 C CA . PRO A 1 110 ? -27.885 3.844 3.299 1.00 46.53 110 PRO A CA 1
ATOM 864 C C . PRO A 1 110 ? -27.086 3.396 2.065 1.00 46.53 110 PRO A C 1
ATOM 866 O O . PRO A 1 110 ? -25.952 2.924 2.198 1.00 46.53 110 PRO A O 1
ATOM 869 N N . SER A 1 111 ? -27.757 3.500 0.916 1.00 48.09 111 SER A N 1
ATOM 870 C CA . SER A 1 111 ? -27.348 3.094 -0.434 1.00 48.09 111 SER A CA 1
ATOM 871 C C . SER A 1 111 ? -26.042 3.712 -0.917 1.00 48.09 111 SER A C 1
ATOM 873 O O . SER A 1 111 ? -25.802 4.897 -0.597 1.00 48.09 111 SER A O 1
#

InterPro domains:
  IPR014729 Rossmann-like alpha/beta/alpha sandwich fold [G3DSA:3.40.50.620] (1-101)
  IPR044608 Ethanolamine-phosphate cytidylyltransferase [PTHR45780] (1-77)

Sequence (111 aa):
MLSQLRVDIVCRGLAAVLPDETGRDPYSEAKKLGKFKLIDSGNTTTTEKIVDRIVFHRLEFERRNFEKENKEMKLIELIESSKTGATGMVGATTYATRHTLKATNCNLRPS

Radius of gyration: 30.03 Å; chains: 1; bounding box: 60×30×77 Å

Foldseek 3Di:
DCVVVVDQADEDEPDDFDADPVRHGPCPVCVVVVRYDYDYPVDPDDPVNVVVVVVVVVVVVVVVVVVVVVVVVVVVVVVVVVVVPDDDDDDDDDPPPPPPPVVPPPPDDDD

Organism: Diaphorina citri (NCBI:txid121845)

pLDDT: mean 78.98, std 19.73, range [39.09, 97.75]

Secondary structure (DSSP, 8-state):
-TTTTT---EEE-SSPPPPPTTS--TTHHHHHTT-EEE--------HHHHHHHHHHHHHHHHHHHHHHHHHHHHHHHHHHHHHTT--------SSGGGSSSSSSSSS----